Protein AF-A0A924LFF6-F1 (afdb_monomer)

Sequence (65 aa):
ARVEAGAQGEHKIQRGYIPSVTYSAHWIAHRGLRQAVAGFLEEERREKAAQIDYLAEFAPFKHEV

Secondary structure (DSSP, 8-state):
------S--GGGGGGT--------------HHHHHHHHHHHHHHHHHHHHHHHHHHTT-SS----

Foldseek 3Di:
DDDDPPDDDLVCLVVQDADDDDDDDDDDPDPVVVVVVVVVCVVVVVVVVVVSVVSVVSRPDDPDD

pLDDT: mean 88.1, std 11.78, range [40.06, 98.56]

Radius of gyration: 15.67 Å; Cα contacts (8 Å, |Δi|>4): 29; chains: 1; bounding box: 32×32×44 Å

Solvent-accessible surface area (backbone atoms only — not comparable to full-atom values): 4406 Å² total; per-residue (Å²): 136,90,87,75,89,71,96,68,72,77,79,40,24,79,74,69,51,72,81,70,96,79,88,85,88,80,91,60,87,53,64,70,57,41,51,52,52,55,58,51,47,64,53,50,53,56,53,50,51,54,49,42,58,58,57,55,75,59,46,77,64,81,83,82,130

Mean predicted aligned error: 5.61 Å

Structure (mmCIF, N/CA/C/O backbone):
data_AF-A0A924LFF6-F1
#
_entry.id   AF-A0A924LFF6-F1
#
loop_
_atom_site.group_PDB
_atom_site.id
_atom_site.type_symbol
_atom_site.label_atom_id
_atom_site.label_alt_id
_atom_site.label_comp_id
_atom_site.label_asym_id
_atom_site.label_entity_id
_atom_site.label_seq_id
_atom_site.pdbx_PDB_ins_code
_atom_site.Cartn_x
_atom_site.Cartn_y
_atom_site.Cartn_z
_atom_site.occupancy
_atom_site.B_iso_or_equiv
_atom_site.auth_seq_id
_atom_site.auth_comp_id
_atom_site.auth_asym_id
_atom_site.auth_atom_id
_atom_site.pdbx_PDB_model_num
ATOM 1 N N . ALA A 1 1 ? 8.649 -24.584 -8.766 1.00 72.88 1 ALA A N 1
ATOM 2 C CA . ALA A 1 1 ? 8.486 -23.724 -7.575 1.00 72.88 1 ALA A CA 1
ATOM 3 C C . ALA A 1 1 ? 8.481 -22.268 -8.032 1.00 72.88 1 ALA A C 1
ATOM 5 O O . ALA A 1 1 ? 9.291 -21.936 -8.888 1.00 72.88 1 ALA A O 1
ATOM 6 N N . ARG A 1 2 ? 7.557 -21.430 -7.541 1.00 76.81 2 ARG A N 1
ATOM 7 C CA . ARG A 1 2 ? 7.534 -19.983 -7.824 1.00 76.81 2 ARG A CA 1
ATOM 8 C C . ARG A 1 2 ? 8.430 -19.287 -6.801 1.00 76.81 2 ARG A C 1
ATOM 10 O O . ARG A 1 2 ? 8.301 -19.567 -5.614 1.00 76.81 2 ARG A O 1
ATOM 17 N N . VAL A 1 3 ? 9.351 -18.444 -7.260 1.00 80.38 3 VAL A N 1
ATOM 18 C CA . VAL A 1 3 ? 10.258 -17.691 -6.383 1.00 80.38 3 VAL A CA 1
ATOM 19 C C . VAL A 1 3 ? 9.680 -16.297 -6.172 1.00 80.38 3 VAL A C 1
ATOM 21 O O . VAL A 1 3 ? 9.298 -15.632 -7.134 1.00 80.38 3 VAL A O 1
ATOM 24 N N . GLU A 1 4 ? 9.607 -15.863 -4.918 1.00 81.75 4 GLU A N 1
ATOM 25 C CA . GLU A 1 4 ? 9.167 -14.523 -4.538 1.00 81.75 4 GLU A CA 1
ATOM 26 C C . GLU A 1 4 ? 10.342 -13.715 -4.005 1.00 81.75 4 GLU A C 1
ATOM 28 O O . GLU A 1 4 ? 11.249 -14.239 -3.359 1.00 81.75 4 GLU A O 1
ATOM 33 N N . ALA A 1 5 ? 10.325 -12.412 -4.262 1.00 77.88 5 ALA A N 1
ATOM 34 C CA . ALA A 1 5 ? 11.483 -11.573 -4.013 1.00 77.88 5 ALA A CA 1
ATOM 35 C C . ALA A 1 5 ? 11.739 -11.291 -2.513 1.00 77.88 5 ALA A C 1
ATOM 37 O O . ALA A 1 5 ? 12.782 -10.741 -2.163 1.00 77.88 5 ALA A O 1
ATOM 38 N N . GLY A 1 6 ? 10.805 -11.606 -1.608 1.00 77.75 6 GLY A N 1
ATOM 39 C CA . GLY A 1 6 ? 10.857 -11.215 -0.189 1.00 77.75 6 GLY A CA 1
ATOM 40 C C . GLY A 1 6 ? 10.612 -9.712 0.031 1.00 77.75 6 GLY A C 1
ATOM 41 O O . GLY A 1 6 ? 10.169 -9.015 -0.881 1.00 77.75 6 GLY A O 1
ATOM 42 N N . ALA A 1 7 ? 10.950 -9.171 1.207 1.00 74.31 7 ALA A N 1
ATOM 43 C CA . ALA A 1 7 ? 10.784 -7.749 1.548 1.00 74.31 7 ALA A CA 1
ATOM 44 C C . ALA A 1 7 ? 12.101 -6.968 1.357 1.00 74.31 7 ALA A C 1
ATOM 46 O O . ALA A 1 7 ? 13.008 -7.013 2.174 1.00 74.31 7 ALA A O 1
ATOM 47 N N . GLN A 1 8 ? 12.242 -6.299 0.220 1.00 71.50 8 GLN A N 1
ATOM 48 C CA . GLN A 1 8 ? 13.400 -5.477 -0.177 1.00 71.50 8 GLN A CA 1
ATOM 49 C C . GLN A 1 8 ? 12.880 -4.625 -1.350 1.00 71.50 8 GLN A C 1
ATOM 51 O O . GLN A 1 8 ? 12.135 -5.183 -2.147 1.00 71.50 8 GLN A O 1
ATOM 56 N N . GLY A 1 9 ? 13.177 -3.325 -1.420 1.00 82.00 9 GLY A N 1
ATOM 57 C CA . GLY A 1 9 ? 12.538 -2.364 -2.345 1.00 82.00 9 GLY A CA 1
ATOM 58 C C . GLY A 1 9 ? 12.869 -2.497 -3.846 1.00 82.00 9 GLY A C 1
ATOM 59 O O . GLY A 1 9 ? 13.141 -3.588 -4.349 1.00 82.00 9 GLY A O 1
ATOM 60 N N . GLU A 1 10 ? 12.861 -1.369 -4.567 1.00 84.88 10 GLU A N 1
ATOM 61 C CA . GLU A 1 10 ? 12.891 -1.309 -6.044 1.00 84.88 10 GLU A CA 1
ATOM 62 C C . GLU A 1 10 ? 14.101 -1.956 -6.738 1.00 84.88 10 GLU A C 1
ATOM 64 O O . GLU A 1 10 ? 13.991 -2.384 -7.884 1.00 84.88 10 GLU A O 1
ATOM 69 N N . HIS A 1 11 ? 15.243 -2.123 -6.063 1.00 86.38 11 HIS A N 1
ATOM 70 C CA . HIS A 1 11 ? 16.452 -2.740 -6.642 1.00 86.38 11 HIS A CA 1
ATOM 71 C C . HIS A 1 11 ? 16.234 -4.192 -7.128 1.00 86.38 11 HIS A C 1
ATOM 73 O O . HIS A 1 11 ? 17.090 -4.788 -7.777 1.00 86.38 11 HIS A O 1
ATOM 79 N N . LYS A 1 12 ? 15.094 -4.806 -6.807 1.00 87.69 12 LYS A N 1
ATOM 80 C CA . LYS A 1 12 ? 14.676 -6.108 -7.336 1.00 87.69 12 LYS A CA 1
ATOM 81 C C . LYS A 1 12 ? 14.208 -6.097 -8.778 1.00 87.69 12 LYS A C 1
ATOM 83 O O . LYS A 1 12 ? 14.254 -7.154 -9.405 1.00 87.69 12 LYS A O 1
ATOM 88 N N . ILE A 1 13 ? 13.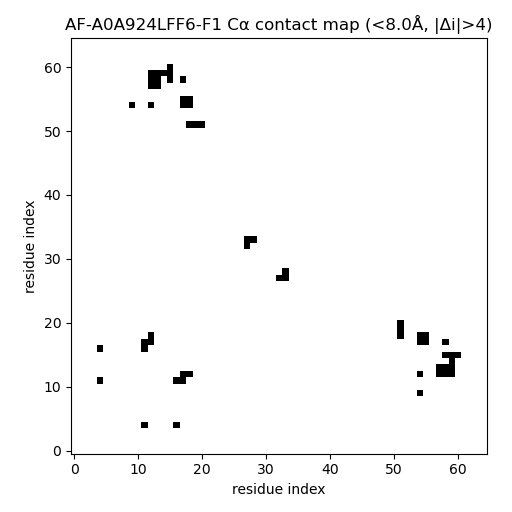808 -4.942 -9.295 1.00 88.06 13 ILE A N 1
ATOM 89 C CA . ILE A 1 13 ? 13.355 -4.806 -10.678 1.00 88.06 13 ILE A CA 1
ATOM 90 C C . ILE A 1 13 ? 14.493 -5.185 -11.625 1.00 88.06 13 ILE A C 1
ATOM 92 O O . ILE A 1 13 ? 14.297 -6.004 -12.515 1.00 88.06 13 ILE A O 1
ATOM 96 N N . GLN A 1 14 ? 15.722 -4.746 -11.329 1.00 86.12 14 GLN A N 1
ATOM 97 C CA . GLN A 1 14 ? 16.935 -5.133 -12.065 1.00 86.12 14 GLN A CA 1
ATOM 98 C C . GLN A 1 14 ? 17.199 -6.649 -12.067 1.00 86.12 14 GLN A C 1
ATOM 100 O O . GLN A 1 14 ? 17.898 -7.154 -12.939 1.00 86.12 14 GLN A O 1
ATOM 105 N N . ARG A 1 15 ? 16.638 -7.387 -11.101 1.00 87.06 15 ARG A N 1
ATOM 106 C CA . ARG A 1 15 ? 16.730 -8.853 -10.999 1.00 87.06 15 ARG A CA 1
ATOM 107 C C . ARG A 1 15 ? 15.540 -9.579 -11.642 1.00 87.06 15 ARG A C 1
ATOM 109 O O . ARG A 1 15 ? 15.446 -10.794 -11.512 1.00 87.06 15 ARG A O 1
ATOM 116 N N . GLY A 1 16 ? 14.632 -8.858 -12.303 1.00 87.62 16 GLY A N 1
ATOM 117 C CA . GLY A 1 16 ? 13.469 -9.417 -12.998 1.00 87.62 16 GLY A CA 1
ATOM 118 C C . GLY A 1 16 ? 12.202 -9.569 -12.150 1.00 87.62 16 GLY A C 1
ATOM 119 O O . GLY A 1 16 ? 11.236 -10.162 -12.620 1.00 87.62 16 GLY A O 1
ATOM 120 N N . TYR A 1 17 ? 12.164 -9.044 -10.919 1.00 88.75 17 TYR A N 1
ATOM 121 C CA . TYR A 1 17 ? 10.933 -9.035 -10.121 1.00 88.75 17 TYR A CA 1
ATOM 122 C C . TYR A 1 17 ? 10.143 -7.751 -10.373 1.00 88.75 17 TYR A C 1
ATOM 124 O O . TYR A 1 17 ? 10.552 -6.671 -9.946 1.00 88.75 17 TYR A O 1
ATOM 132 N N . ILE A 1 18 ? 8.999 -7.886 -11.038 1.00 88.19 18 ILE A N 1
ATOM 133 C CA . ILE A 1 18 ? 8.118 -6.766 -11.382 1.00 88.19 18 ILE A CA 1
ATOM 134 C C . ILE A 1 18 ? 7.106 -6.521 -10.250 1.00 88.19 18 ILE A C 1
ATOM 136 O O . ILE A 1 18 ? 6.626 -7.493 -9.652 1.00 88.19 18 ILE A O 1
ATOM 140 N N . PRO A 1 19 ? 6.779 -5.254 -9.924 1.00 88.88 19 PRO A N 1
ATOM 141 C CA . PRO A 1 19 ? 5.746 -4.943 -8.945 1.00 88.88 19 PRO A CA 1
ATOM 142 C C . PRO A 1 19 ? 4.401 -5.567 -9.321 1.00 88.88 19 PRO A C 1
ATOM 144 O O . PRO A 1 19 ? 4.000 -5.580 -10.480 1.00 88.88 19 PRO A O 1
ATOM 147 N N . SER A 1 20 ? 3.685 -6.056 -8.315 1.00 88.25 20 SER A N 1
ATOM 148 C CA . SER A 1 20 ? 2.328 -6.572 -8.463 1.00 88.25 20 SER A CA 1
ATOM 149 C C . SER A 1 20 ? 1.484 -6.076 -7.304 1.00 88.25 20 SER A C 1
ATOM 151 O O . SER A 1 20 ? 1.958 -6.000 -6.165 1.00 88.25 20 SER A O 1
ATOM 153 N N . VAL A 1 21 ? 0.212 -5.793 -7.581 1.00 91.81 21 VAL A N 1
ATOM 154 C CA . VAL A 1 21 ? -0.754 -5.467 -6.532 1.00 91.81 21 VAL A CA 1
ATOM 155 C C . VAL A 1 21 ? -0.839 -6.644 -5.565 1.00 91.81 21 VAL A C 1
ATOM 157 O O . VAL A 1 21 ? -0.974 -7.798 -5.976 1.00 91.81 21 VAL A O 1
ATOM 160 N N . THR A 1 22 ? -0.730 -6.335 -4.277 1.00 89.00 22 THR A N 1
ATOM 161 C CA . THR A 1 22 ? -0.835 -7.297 -3.182 1.00 89.00 22 THR A CA 1
ATOM 162 C C . THR A 1 22 ? -1.946 -6.847 -2.252 1.00 89.00 22 THR A C 1
ATOM 164 O O . THR A 1 22 ? -2.089 -5.657 -1.979 1.00 89.00 22 THR A O 1
ATOM 167 N N . TYR A 1 23 ? -2.726 -7.804 -1.762 1.00 91.56 23 TYR A N 1
ATOM 168 C CA . TYR A 1 23 ? -3.860 -7.548 -0.886 1.00 91.56 23 TYR A CA 1
ATOM 169 C C . TYR A 1 23 ? -3.602 -8.161 0.483 1.00 91.56 23 TYR A C 1
ATOM 171 O O . TYR A 1 23 ? -3.038 -9.250 0.594 1.00 91.56 23 TYR A O 1
ATOM 179 N N . SER A 1 24 ? -4.067 -7.480 1.522 1.00 92.12 24 SER A N 1
ATOM 180 C CA . SER A 1 24 ? -4.100 -8.000 2.882 1.00 92.12 24 SER A CA 1
ATOM 181 C C . SER A 1 24 ? -5.492 -7.817 3.478 1.00 92.12 24 SER A C 1
ATOM 183 O O . SER A 1 24 ? -6.256 -6.934 3.085 1.00 92.12 24 SER A O 1
ATOM 185 N N . ALA A 1 25 ? -5.840 -8.683 4.426 1.00 95.56 25 ALA A N 1
ATOM 186 C CA . ALA A 1 25 ? -7.115 -8.636 5.124 1.00 95.56 25 ALA A CA 1
ATOM 187 C C . ALA A 1 25 ? -6.864 -8.406 6.614 1.00 95.56 25 ALA A C 1
ATOM 189 O O . ALA A 1 25 ? -6.158 -9.179 7.260 1.00 95.56 25 ALA A O 1
ATOM 190 N N . HIS A 1 26 ? -7.458 -7.347 7.163 1.00 95.75 26 HIS A N 1
ATOM 191 C CA . HIS A 1 26 ? -7.285 -6.969 8.562 1.00 95.75 26 HIS A CA 1
ATOM 192 C C . HIS A 1 26 ? -8.635 -6.700 9.220 1.00 95.75 26 HIS A C 1
ATOM 194 O O . HIS A 1 26 ? -9.456 -5.930 8.716 1.00 95.75 26 HIS A O 1
ATOM 200 N N . TRP A 1 27 ? -8.856 -7.304 10.387 1.00 97.62 27 TRP A N 1
ATOM 201 C CA . TRP A 1 27 ? -9.974 -6.935 11.242 1.00 97.62 27 TRP A CA 1
ATOM 202 C C . TRP A 1 27 ? -9.602 -5.725 12.104 1.00 97.62 27 TRP A C 1
ATOM 204 O O . TRP A 1 27 ? -8.644 -5.777 12.870 1.00 97.62 27 TRP A O 1
ATOM 214 N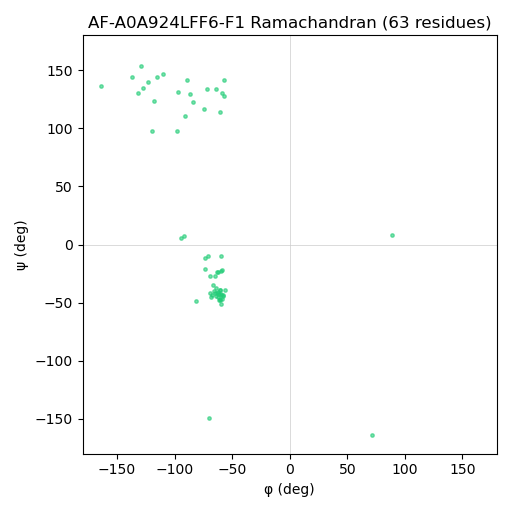 N . ILE A 1 28 ? -10.381 -4.643 12.007 1.00 98.00 28 ILE A N 1
ATOM 215 C CA . ILE A 1 28 ? -10.152 -3.406 12.770 1.00 98.00 28 ILE A CA 1
ATOM 216 C C . ILE A 1 28 ? -11.366 -3.128 13.658 1.00 98.00 28 ILE A C 1
ATOM 218 O O . ILE A 1 28 ? -12.374 -2.581 13.207 1.00 98.00 28 ILE A O 1
ATOM 222 N N . ALA A 1 29 ? -11.293 -3.518 14.929 1.00 98.38 29 ALA A N 1
ATOM 223 C CA . ALA A 1 29 ? -12.426 -3.408 15.851 1.00 98.38 29 ALA A CA 1
ATOM 224 C C . ALA A 1 29 ? -12.877 -1.951 16.078 1.00 98.38 29 ALA A C 1
ATOM 226 O O . ALA A 1 29 ? -14.072 -1.662 16.094 1.00 98.38 29 ALA A O 1
ATOM 227 N N . HIS A 1 30 ? -11.931 -1.018 16.210 1.00 98.56 30 HIS A N 1
ATOM 228 C CA . HIS A 1 30 ? -12.242 0.382 16.483 1.00 98.56 30 HIS A CA 1
ATOM 229 C C . HIS A 1 30 ? -12.804 1.093 15.240 1.00 98.56 30 HIS A C 1
ATOM 231 O O . HIS A 1 30 ? -12.108 1.256 14.235 1.00 98.56 30 HIS A O 1
ATOM 237 N N . ARG A 1 31 ? -14.058 1.562 15.312 1.00 98.19 31 ARG A N 1
ATOM 238 C CA . ARG A 1 31 ? -14.773 2.169 14.171 1.00 98.19 31 ARG A CA 1
ATOM 239 C C . ARG A 1 31 ? -14.048 3.381 13.586 1.00 98.19 31 ARG A C 1
ATOM 241 O O . ARG A 1 31 ? -13.921 3.467 12.369 1.00 98.19 31 ARG A O 1
ATOM 248 N N . GLY A 1 32 ? -13.549 4.281 14.435 1.00 98.56 32 GLY A N 1
ATOM 249 C CA . GLY A 1 32 ? -12.837 5.478 13.972 1.00 98.56 32 GLY A CA 1
ATOM 250 C C . GLY A 1 32 ? -11.539 5.135 13.238 1.00 98.56 32 GLY A C 1
ATOM 251 O O . GLY A 1 32 ? -11.239 5.721 12.204 1.00 98.56 32 GLY A O 1
ATOM 252 N N . LEU A 1 33 ? -10.821 4.108 13.708 1.00 98.44 33 LEU A N 1
ATOM 253 C CA . LEU A 1 33 ? -9.586 3.661 13.060 1.00 98.44 33 LEU A CA 1
ATOM 254 C C . LEU A 1 33 ? -9.891 3.009 11.710 1.00 98.44 33 LEU A C 1
ATOM 256 O O . LEU A 1 33 ? -9.223 3.288 10.723 1.00 98.44 33 LEU A O 1
ATOM 260 N N . ARG A 1 34 ? -10.944 2.187 11.645 1.00 98.38 34 ARG A N 1
ATOM 261 C CA . ARG A 1 34 ? -11.400 1.574 10.393 1.00 98.38 34 ARG A CA 1
ATOM 262 C C . ARG A 1 34 ? -11.747 2.623 9.337 1.00 98.38 34 ARG A C 1
ATOM 264 O O . ARG A 1 34 ? -11.389 2.445 8.180 1.00 98.38 34 ARG A O 1
ATOM 271 N N . GLN A 1 35 ? -12.436 3.692 9.729 1.00 98.31 35 GLN A N 1
ATOM 272 C CA . GLN A 1 35 ? -12.792 4.783 8.819 1.00 98.31 35 GLN A CA 1
ATOM 273 C C . GLN A 1 35 ? -11.560 5.558 8.350 1.00 98.31 35 GLN A C 1
ATOM 275 O O . GLN A 1 35 ? -11.444 5.821 7.158 1.00 98.31 35 GLN A O 1
ATOM 280 N N . ALA A 1 36 ? -10.627 5.864 9.256 1.00 98.31 36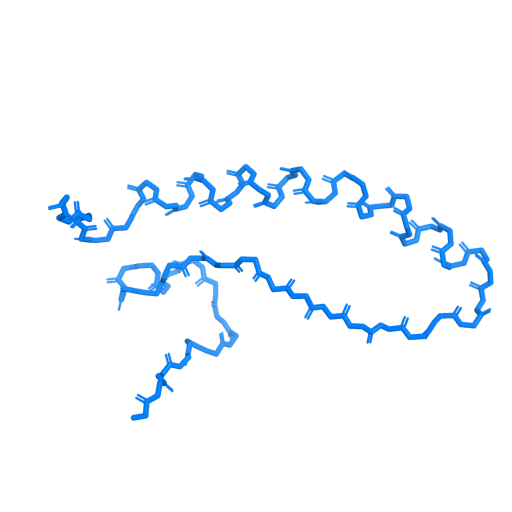 ALA A N 1
ATOM 281 C CA . ALA A 1 36 ? -9.381 6.543 8.904 1.00 98.31 36 ALA A CA 1
ATOM 282 C C . ALA A 1 36 ? -8.546 5.721 7.909 1.00 98.31 36 ALA A C 1
ATOM 284 O O . ALA A 1 36 ? -8.123 6.247 6.883 1.00 98.31 36 ALA A O 1
ATOM 285 N N . VAL A 1 37 ? -8.383 4.416 8.164 1.00 98.19 37 VAL A N 1
ATOM 286 C CA . VAL A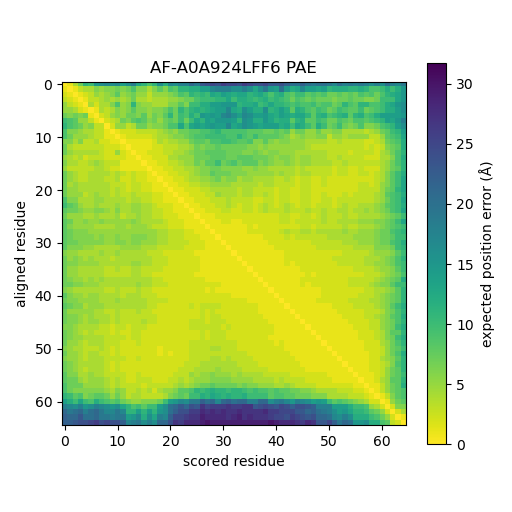 1 37 ? -7.689 3.502 7.244 1.00 98.19 37 VAL A CA 1
ATOM 287 C C . VAL A 1 37 ? -8.417 3.424 5.903 1.00 98.19 37 VAL A C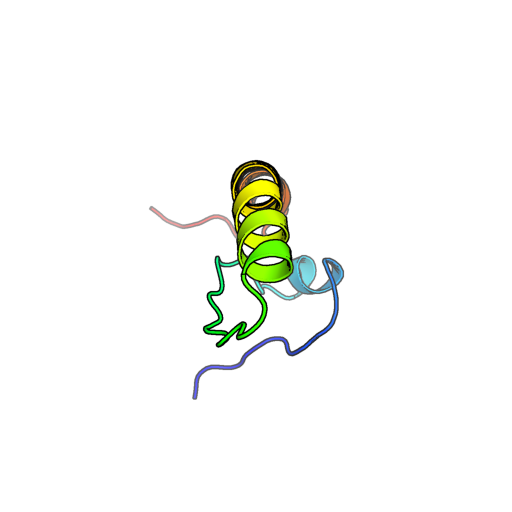 1
ATOM 289 O O . VAL A 1 37 ? -7.776 3.533 4.867 1.00 98.19 37 VAL A O 1
ATOM 292 N N . ALA A 1 38 ? -9.747 3.285 5.895 1.00 97.06 38 ALA A N 1
ATOM 293 C CA . ALA A 1 38 ? -10.513 3.249 4.650 1.00 97.06 38 ALA A CA 1
ATOM 294 C C . ALA A 1 38 ? -10.335 4.531 3.819 1.00 97.06 38 ALA A C 1
ATOM 296 O O . ALA A 1 38 ? -10.124 4.431 2.617 1.00 97.06 38 ALA A O 1
ATOM 297 N N . GLY A 1 39 ? -10.365 5.708 4.452 1.00 97.88 39 GLY A N 1
ATOM 298 C CA . GLY A 1 39 ? -10.143 6.987 3.773 1.00 97.88 39 GLY A CA 1
ATOM 299 C C . GLY A 1 39 ? -8.733 7.120 3.196 1.00 97.88 39 GLY A C 1
ATOM 300 O O . GLY A 1 39 ? -8.585 7.508 2.043 1.00 97.88 39 GLY A O 1
ATOM 301 N N . PHE A 1 40 ? -7.708 6.734 3.961 1.00 97.88 40 PHE A N 1
ATOM 302 C CA . PHE A 1 40 ? -6.321 6.716 3.487 1.00 97.88 40 PHE A CA 1
ATOM 303 C C . PHE A 1 40 ? -6.132 5.794 2.271 1.00 97.88 40 PHE A C 1
ATOM 305 O O . PHE A 1 40 ? -5.497 6.174 1.289 1.00 97.88 40 PHE A O 1
ATOM 312 N N . LEU A 1 41 ? -6.740 4.602 2.298 1.00 96.94 41 LEU A N 1
ATOM 313 C CA . LEU A 1 41 ? -6.617 3.622 1.217 1.00 96.94 41 LEU A CA 1
ATOM 314 C C . LEU A 1 41 ? -7.191 4.112 -0.124 1.00 96.94 41 LEU A C 1
ATOM 316 O O . LEU A 1 41 ? -6.774 3.613 -1.166 1.00 96.94 41 LEU A O 1
ATOM 320 N N . GLU A 1 42 ? -8.127 5.064 -0.139 1.00 96.62 42 GLU A N 1
ATOM 321 C CA . GLU A 1 42 ? -8.642 5.631 -1.395 1.00 96.62 42 GLU A CA 1
ATOM 322 C C . GLU A 1 42 ? -7.578 6.432 -2.156 1.00 96.62 42 GLU A C 1
ATOM 324 O O . GLU A 1 42 ? -7.550 6.423 -3.388 1.00 96.62 42 GLU A O 1
ATOM 329 N N . GLU A 1 43 ? -6.696 7.121 -1.436 1.00 96.69 43 GLU A N 1
ATOM 330 C CA . GLU A 1 43 ? -5.564 7.839 -2.019 1.00 96.69 43 GLU A CA 1
ATOM 331 C C . GLU A 1 43 ? -4.402 6.894 -2.312 1.00 96.69 43 GLU A C 1
ATOM 333 O O . GLU A 1 43 ? -3.941 6.836 -3.454 1.00 96.69 43 GLU A O 1
ATOM 338 N N . GLU A 1 44 ? -4.024 6.065 -1.335 1.00 96.94 44 GLU A N 1
ATOM 339 C CA . GLU A 1 44 ? -2.894 5.142 -1.467 1.00 96.94 44 GLU A CA 1
ATOM 340 C C . GLU A 1 44 ? -3.055 4.208 -2.675 1.00 96.94 44 G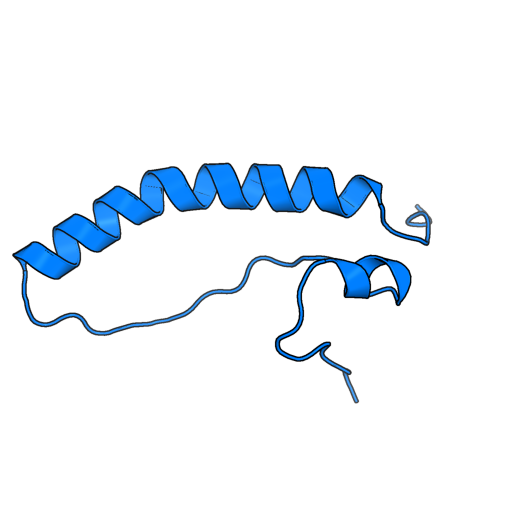LU A C 1
ATOM 342 O O . GLU A 1 44 ? -2.093 3.967 -3.400 1.00 96.94 44 GLU A O 1
ATOM 347 N N . ARG A 1 45 ? -4.268 3.708 -2.959 1.00 96.25 45 ARG A N 1
ATOM 348 C CA . ARG A 1 45 ? -4.500 2.844 -4.132 1.00 96.25 45 ARG A CA 1
ATOM 349 C C . ARG A 1 45 ? -4.164 3.538 -5.450 1.00 96.25 45 ARG A C 1
ATOM 351 O O . ARG A 1 45 ? -3.609 2.890 -6.336 1.00 96.25 45 ARG A O 1
ATOM 358 N N . ARG A 1 46 ? -4.488 4.828 -5.594 1.00 96.38 46 ARG A N 1
ATOM 359 C CA . ARG A 1 46 ? -4.171 5.591 -6.814 1.00 96.38 46 ARG A CA 1
ATOM 360 C C . ARG A 1 46 ? -2.668 5.791 -6.9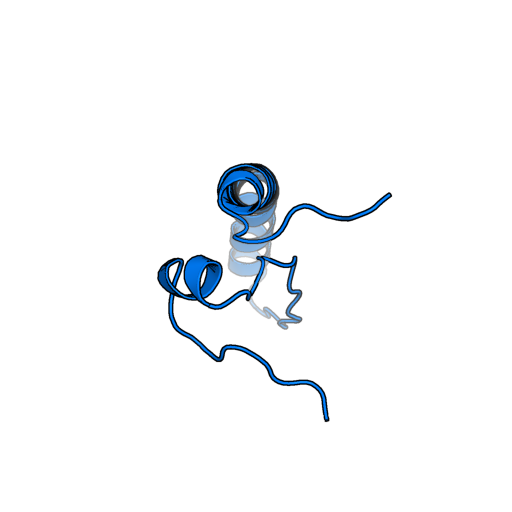45 1.00 96.38 46 ARG A C 1
ATOM 362 O O . ARG A 1 46 ? -2.111 5.558 -8.012 1.00 96.38 46 ARG A O 1
ATOM 369 N N . GLU A 1 47 ? -2.018 6.174 -5.851 1.00 96.44 47 GLU A N 1
ATOM 370 C CA . GLU A 1 47 ? -0.569 6.372 -5.816 1.00 96.44 47 GLU A CA 1
ATOM 371 C C . GLU A 1 47 ? 0.184 5.072 -6.094 1.00 96.44 47 GLU A C 1
ATOM 373 O O . GLU A 1 47 ? 1.138 5.056 -6.869 1.00 96.44 47 GLU A O 1
ATOM 378 N N . LYS A 1 48 ? -0.271 3.955 -5.517 1.00 95.06 48 LYS A N 1
ATOM 379 C CA . LYS A 1 48 ? 0.320 2.636 -5.749 1.00 95.06 48 LYS A CA 1
ATOM 380 C C . LYS A 1 48 ? 0.135 2.162 -7.177 1.00 95.06 48 LYS A C 1
ATOM 382 O O . LYS A 1 48 ? 1.083 1.607 -7.720 1.00 95.06 48 LYS A O 1
ATOM 387 N N . ALA A 1 49 ? -1.026 2.389 -7.788 1.00 95.00 49 ALA A N 1
ATOM 388 C CA . ALA A 1 49 ? -1.229 2.079 -9.200 1.00 95.00 49 ALA A CA 1
ATOM 389 C C . ALA A 1 49 ? -0.239 2.860 -10.080 1.00 95.00 49 ALA A C 1
ATOM 391 O O . ALA A 1 49 ? 0.520 2.249 -10.825 1.00 95.00 49 ALA A O 1
ATOM 392 N N . ALA A 1 50 ? -0.145 4.181 -9.891 1.00 95.44 50 ALA A N 1
ATOM 393 C CA . ALA A 1 50 ? 0.801 5.018 -10.630 1.00 95.44 50 ALA A CA 1
ATOM 394 C C . ALA A 1 50 ? 2.266 4.606 -10.391 1.00 95.44 50 ALA A C 1
ATOM 396 O O . ALA A 1 50 ? 3.074 4.590 -11.316 1.00 95.44 50 ALA A O 1
ATOM 397 N N . GLN A 1 51 ? 2.614 4.234 -9.155 1.00 93.44 51 GLN A N 1
ATOM 398 C CA . GLN A 1 51 ? 3.943 3.731 -8.821 1.00 93.44 51 GLN A CA 1
ATOM 399 C C . GLN A 1 51 ? 4.242 2.396 -9.515 1.00 93.44 51 GLN A C 1
ATOM 401 O O . GLN A 1 51 ? 5.365 2.200 -9.972 1.00 93.44 51 GLN A O 1
ATOM 406 N N . ILE A 1 52 ? 3.279 1.474 -9.576 1.00 92.56 52 ILE A N 1
ATOM 407 C CA . ILE A 1 52 ? 3.439 0.191 -10.272 1.00 92.56 52 ILE A CA 1
ATOM 408 C C . I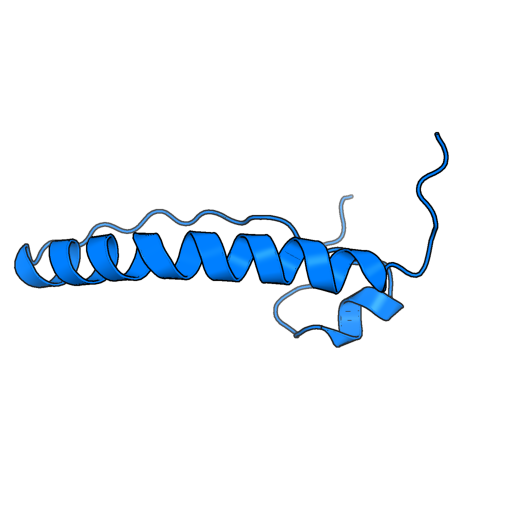LE A 1 52 ? 3.694 0.434 -11.759 1.00 92.56 52 ILE A C 1
ATOM 410 O O . ILE A 1 52 ? 4.659 -0.118 -12.284 1.00 92.56 52 ILE A O 1
ATOM 414 N N . ASP A 1 53 ? 2.894 1.291 -12.396 1.00 92.12 53 ASP A N 1
ATOM 415 C CA . ASP A 1 53 ? 3.039 1.628 -13.815 1.00 92.12 53 ASP A CA 1
ATOM 416 C C . ASP A 1 53 ? 4.409 2.259 -14.098 1.00 92.12 53 ASP A C 1
ATOM 418 O O . ASP A 1 53 ? 5.138 1.793 -14.970 1.00 92.12 53 ASP A O 1
ATOM 422 N N . TYR A 1 54 ? 4.815 3.242 -13.288 1.00 92.19 54 TYR A N 1
ATOM 423 C CA . TYR A 1 54 ? 6.131 3.876 -13.396 1.00 92.19 54 TYR A CA 1
ATOM 424 C C . TYR A 1 54 ? 7.278 2.869 -13.241 1.00 92.19 54 TYR A C 1
ATOM 426 O O . TYR A 1 54 ? 8.221 2.852 -14.026 1.00 92.19 54 TYR A O 1
ATOM 434 N N . LEU A 1 55 ? 7.215 1.997 -12.232 1.00 90.56 55 LEU A N 1
ATOM 435 C CA . LEU A 1 55 ? 8.262 1.007 -11.984 1.00 90.56 55 LEU A CA 1
ATOM 436 C C . LEU A 1 55 ? 8.316 -0.082 -13.069 1.00 90.56 55 LEU A C 1
ATOM 438 O O . LEU A 1 55 ? 9.387 -0.649 -13.300 1.00 90.56 55 LEU A O 1
ATOM 442 N N . ALA A 1 56 ? 7.198 -0.368 -13.741 1.00 87.19 56 ALA A N 1
ATOM 443 C CA . ALA A 1 56 ? 7.145 -1.314 -14.852 1.00 87.19 56 ALA A CA 1
ATOM 444 C C . ALA A 1 56 ? 7.959 -0.838 -16.069 1.00 87.19 56 ALA A C 1
ATOM 446 O O . ALA A 1 56 ? 8.500 -1.673 -16.792 1.00 87.19 56 ALA A O 1
ATOM 447 N N . GLU A 1 57 ? 8.139 0.476 -16.256 1.00 88.88 57 GLU A N 1
ATOM 448 C CA . GLU A 1 57 ? 8.992 1.035 -17.321 1.00 88.88 57 GLU A CA 1
ATOM 449 C C . GLU A 1 57 ? 10.471 0.637 -17.174 1.00 88.88 57 GLU A C 1
ATOM 451 O O . GLU A 1 57 ? 11.211 0.596 -18.156 1.00 88.88 57 GLU A O 1
ATOM 456 N N . PHE A 1 58 ? 10.905 0.289 -15.958 1.00 88.56 58 PHE A N 1
ATOM 457 C CA . PHE A 1 58 ? 12.275 -0.138 -15.661 1.00 88.56 58 PHE A CA 1
ATOM 458 C C . PHE A 1 58 ? 12.466 -1.658 -15.748 1.00 88.56 58 PHE A C 1
ATOM 460 O O . PHE A 1 58 ? 13.526 -2.166 -15.368 1.00 88.56 58 PHE A O 1
ATOM 467 N N . ALA A 1 59 ? 11.457 -2.401 -16.215 1.00 85.25 59 ALA A N 1
ATOM 468 C CA . ALA A 1 59 ? 11.552 -3.844 -16.381 1.00 85.25 59 ALA A CA 1
ATOM 469 C C . ALA A 1 59 ? 12.732 -4.207 -17.312 1.00 85.25 59 ALA A C 1
ATOM 471 O O . ALA A 1 59 ? 12.814 -3.703 -18.434 1.00 85.25 59 ALA A O 1
ATOM 472 N N . PRO A 1 60 ? 13.648 -5.103 -16.894 1.00 83.25 60 PRO A N 1
ATOM 473 C CA . PRO A 1 60 ? 14.848 -5.430 -17.668 1.00 83.25 60 PRO A CA 1
ATOM 474 C C . PRO A 1 60 ? 14.563 -6.237 -18.945 1.00 83.25 60 PRO A C 1
ATOM 476 O O . PRO A 1 60 ? 15.457 -6.408 -19.773 1.00 83.25 60 PRO A O 1
ATOM 479 N N 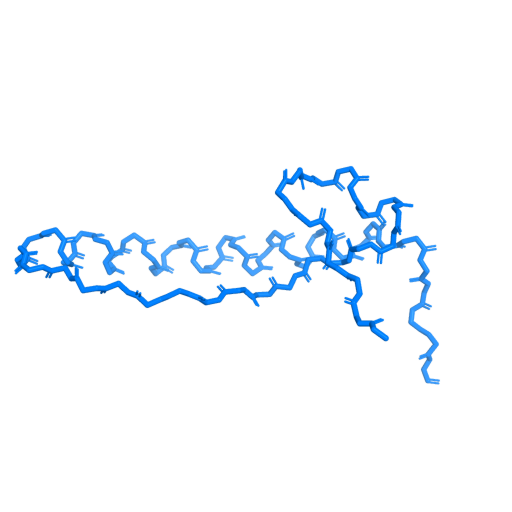. PHE A 1 61 ? 13.335 -6.732 -19.121 1.00 73.94 61 PHE A N 1
ATOM 480 C CA . PHE A 1 61 ? 12.919 -7.529 -20.271 1.00 73.94 61 PHE A CA 1
ATOM 481 C C . PHE A 1 61 ? 11.663 -6.917 -20.895 1.00 73.94 61 PHE A C 1
ATOM 483 O O . PHE A 1 61 ? 10.718 -6.575 -20.184 1.00 73.94 61 PHE A O 1
ATOM 490 N N . LYS A 1 62 ? 11.636 -6.800 -22.226 1.00 59.97 62 LYS A N 1
ATOM 491 C CA . LYS A 1 62 ? 10.412 -6.450 -22.956 1.00 59.97 62 LYS A CA 1
ATOM 492 C C . LYS A 1 62 ? 9.468 -7.649 -22.924 1.00 59.97 62 LYS A C 1
ATOM 494 O O . LYS A 1 62 ? 9.905 -8.766 -23.185 1.00 59.97 62 LYS A O 1
ATOM 499 N N . HIS A 1 63 ? 8.193 -7.416 -22.633 1.00 57.47 63 HIS A N 1
ATOM 500 C CA . HIS A 1 63 ? 7.156 -8.411 -22.888 1.00 57.47 63 HIS A CA 1
ATOM 501 C C . HIS A 1 63 ? 7.131 -8.698 -24.399 1.00 57.47 63 HIS A C 1
ATOM 503 O O . HIS A 1 63 ? 6.847 -7.795 -25.185 1.00 57.47 63 HIS A O 1
ATOM 509 N N . GLU A 1 64 ? 7.491 -9.918 -24.810 1.00 52.75 64 GLU A N 1
ATOM 510 C CA . GLU A 1 64 ? 7.149 -10.406 -26.150 1.00 52.75 64 GLU A CA 1
ATOM 511 C C . GLU A 1 64 ? 5.621 -10.495 -26.253 1.00 52.75 64 GLU A C 1
ATOM 513 O O . GLU A 1 64 ? 4.954 -10.936 -25.312 1.00 52.75 64 GLU A O 1
ATOM 518 N N . VAL A 1 65 ? 5.103 -9.984 -27.373 1.00 40.06 65 VAL A N 1
ATOM 519 C CA . VAL A 1 65 ? 3.682 -9.977 -27.751 1.00 40.06 65 VAL A CA 1
ATOM 520 C C . VAL A 1 65 ? 3.240 -11.380 -28.141 1.00 40.06 65 VAL A C 1
ATOM 522 O O . VAL A 1 65 ? 3.997 -12.026 -28.900 1.00 40.06 65 VAL A O 1
#